Protein AF-A0A920HWM5-F1 (afdb_monomer_lite)

Foldseek 3Di:
DDDDDDDPLVPVVVVLVVCCVVQNFFWKWKWDPPDPVDIDIDIDTSVVVNVVCVVPPDDDDMDMDDDRVVVVVVVVVVVD

Secondary structure (DSSP, 8-state):
-------TTHHHHHHHHHHHHHH-S-EEEEEEESSTTSEEEEEEEHHHHHHHHHHS---S--EEEE--HHHHHHHHHHT-

pLDDT: mean 79.53, std 16.4, range [36.31, 96.19]

Radius of gyration: 14.92 Å; chains: 1; bounding box: 33×33×42 Å

Sequence (80 aa):
MQQLSSSRGEKIHKTLNEIQNYFGDIEIVITREMTKVFEEVITNKISNILSEINEKPIKGEMVILFNTSELIQIMLILLK

Structure (mmCIF, N/CA/C/O backbone):
data_AF-A0A920HWM5-F1
#
_entry.id   AF-A0A920HWM5-F1
#
loop_
_atom_site.group_PDB
_atom_site.id
_atom_site.type_symbol
_atom_site.label_atom_id
_atom_site.label_alt_id
_atom_site.label_comp_id
_atom_site.label_asym_id
_atom_site.label_entity_id
_atom_site.label_seq_id
_atom_site.pdbx_PDB_ins_code
_atom_site.Cartn_x
_atom_site.Cartn_y
_atom_site.Cartn_z
_atom_site.occupancy
_atom_site.B_iso_or_equiv
_atom_site.auth_seq_id
_atom_site.auth_comp_id
_atom_site.auth_asym_id
_atom_site.auth_atom_id
_atom_site.pdbx_PDB_model_num
ATOM 1 N N . MET A 1 1 ? 6.320 23.068 3.485 1.00 36.31 1 MET A N 1
ATOM 2 C CA . MET A 1 1 ? 6.538 23.039 2.025 1.00 36.31 1 MET A CA 1
ATOM 3 C C . MET A 1 1 ? 5.817 21.825 1.464 1.00 36.31 1 MET A C 1
ATOM 5 O O . MET A 1 1 ? 6.361 20.737 1.528 1.00 36.31 1 MET A O 1
ATOM 9 N N . GLN A 1 2 ? 4.584 21.978 0.988 1.00 40.06 2 GLN A N 1
ATOM 10 C CA . GLN A 1 2 ? 3.944 20.969 0.143 1.00 40.06 2 GLN A CA 1
ATOM 11 C C . GLN A 1 2 ? 3.670 21.675 -1.179 1.00 40.06 2 GLN A C 1
ATOM 13 O O . GLN A 1 2 ? 2.905 22.637 -1.224 1.00 40.06 2 GLN A O 1
ATOM 18 N N . GLN A 1 3 ? 4.433 21.306 -2.207 1.00 43.69 3 GLN A N 1
ATOM 19 C CA . GLN A 1 3 ? 4.251 21.846 -3.545 1.00 43.69 3 GLN A CA 1
ATOM 20 C C . GLN A 1 3 ? 2.948 21.280 -4.096 1.00 43.69 3 GLN A C 1
ATOM 22 O O . GLN A 1 3 ? 2.892 20.117 -4.474 1.00 43.69 3 GLN A O 1
ATOM 27 N N . LEU A 1 4 ? 1.917 22.126 -4.147 1.00 55.84 4 LEU A N 1
ATOM 28 C CA . LEU A 1 4 ? 0.808 21.940 -5.066 1.00 55.84 4 LEU A CA 1
ATOM 29 C C . LEU A 1 4 ? 1.373 21.993 -6.489 1.00 55.84 4 LEU A C 1
ATOM 31 O O . LEU A 1 4 ? 1.734 23.066 -6.974 1.00 55.84 4 LEU A O 1
ATOM 35 N N . SER A 1 5 ? 1.428 20.854 -7.172 1.00 40.66 5 SER A N 1
ATOM 36 C CA . SER A 1 5 ? 1.518 20.845 -8.629 1.00 40.66 5 SER A CA 1
ATOM 37 C C . SER A 1 5 ? 0.777 19.632 -9.183 1.00 40.66 5 SER A C 1
ATOM 39 O O . SER A 1 5 ? 1.212 18.494 -9.046 1.00 40.66 5 SER A O 1
ATOM 41 N N . SER A 1 6 ? -0.373 19.913 -9.800 1.00 50.50 6 SER A N 1
ATOM 42 C CA . SER A 1 6 ? -1.268 18.980 -10.487 1.00 50.50 6 SER A CA 1
ATOM 43 C C . SER A 1 6 ? -0.518 17.942 -11.328 1.00 50.50 6 SER A C 1
ATOM 45 O O . SER A 1 6 ? -0.230 18.165 -12.504 1.00 50.50 6 SER A O 1
ATOM 47 N N . SER A 1 7 ? -0.236 16.775 -10.756 1.00 48.38 7 SER A N 1
ATOM 48 C CA . SER A 1 7 ? 0.393 15.658 -11.457 1.00 48.38 7 SER A CA 1
ATOM 49 C C . SER A 1 7 ? -0.299 14.362 -11.064 1.00 48.38 7 SER A C 1
ATOM 51 O O . SER A 1 7 ? -0.556 14.101 -9.893 1.00 48.38 7 SER A O 1
ATOM 53 N N . ARG A 1 8 ? -0.613 13.520 -12.056 1.00 55.50 8 ARG A N 1
ATOM 54 C CA . ARG A 1 8 ? -1.380 12.267 -11.897 1.00 55.50 8 ARG A CA 1
ATOM 55 C C . ARG A 1 8 ? -0.809 11.309 -10.830 1.00 55.50 8 ARG A C 1
ATOM 57 O O . ARG A 1 8 ? -1.552 10.448 -10.373 1.00 55.50 8 ARG A O 1
ATOM 64 N N . GLY A 1 9 ? 0.453 11.482 -10.420 1.00 56.91 9 GLY A N 1
ATOM 65 C CA . GLY A 1 9 ? 1.105 10.726 -9.345 1.00 56.91 9 GLY A CA 1
ATOM 66 C C . GLY A 1 9 ? 0.602 11.032 -7.928 1.00 56.91 9 GLY A C 1
ATOM 67 O O . GLY A 1 9 ? 0.699 10.166 -7.074 1.00 56.91 9 GLY A O 1
ATOM 68 N N . GLU A 1 10 ? -0.018 12.187 -7.660 1.00 68.88 10 GLU A N 1
ATOM 69 C CA . GLU A 1 10 ? -0.565 12.484 -6.319 1.00 68.88 10 GLU A CA 1
ATOM 70 C C . GLU A 1 10 ? -1.806 11.646 -5.971 1.00 68.88 10 GLU A C 1
ATOM 72 O O . GLU A 1 10 ? -2.139 11.480 -4.797 1.00 68.88 10 GLU A O 1
ATOM 77 N N . LYS A 1 11 ? -2.501 11.090 -6.976 1.00 84.38 11 LYS A N 1
ATOM 78 C CA . LYS A 1 11 ? -3.762 10.367 -6.753 1.00 84.38 11 LYS A CA 1
ATOM 79 C C . LYS A 1 11 ? -3.570 9.126 -5.887 1.00 84.38 11 LYS A C 1
ATOM 81 O O . LYS A 1 11 ? -4.373 8.909 -4.988 1.00 84.38 11 LYS A O 1
ATOM 86 N N . ILE A 1 12 ? -2.502 8.359 -6.120 1.00 89.12 12 ILE A N 1
ATOM 87 C CA . ILE A 1 12 ? -2.231 7.154 -5.329 1.00 89.12 12 ILE A CA 1
ATOM 88 C C . ILE A 1 12 ? -1.908 7.508 -3.876 1.00 89.12 12 ILE A C 1
ATOM 90 O O . ILE A 1 12 ? -2.473 6.898 -2.978 1.00 89.12 12 ILE A O 1
ATOM 94 N N . HIS A 1 13 ? -1.113 8.554 -3.625 1.00 90.69 13 HIS A N 1
ATOM 95 C CA . HIS A 1 13 ? -0.849 9.025 -2.261 1.00 90.69 13 HIS A CA 1
ATOM 96 C C . HIS A 1 13 ? -2.136 9.419 -1.546 1.00 90.69 13 HIS A C 1
ATOM 98 O O . HIS A 1 13 ? -2.346 9.035 -0.399 1.00 90.69 13 HIS A O 1
ATOM 104 N N . LYS A 1 14 ? -3.020 10.159 -2.224 1.00 91.50 14 LYS A N 1
ATOM 105 C CA . LYS A 1 14 ? -4.313 10.536 -1.655 1.00 91.50 14 LYS A CA 1
ATOM 106 C C . LYS A 1 14 ? -5.149 9.301 -1.308 1.00 91.50 14 LYS A C 1
ATOM 108 O O . LYS A 1 14 ? -5.633 9.211 -0.187 1.00 91.50 14 LYS A O 1
ATOM 113 N N . THR A 1 15 ? -5.277 8.351 -2.232 1.00 93.06 15 THR A N 1
ATOM 114 C CA . THR A 1 15 ? -6.034 7.112 -2.006 1.00 93.06 15 THR A CA 1
ATOM 115 C C . THR A 1 15 ? -5.451 6.290 -0.859 1.00 93.06 15 THR A C 1
ATOM 117 O O . THR A 1 15 ? -6.199 5.855 0.007 1.00 93.06 15 THR A O 1
ATOM 120 N N . LEU A 1 16 ? -4.131 6.111 -0.800 1.00 93.88 16 LEU A N 1
ATOM 121 C CA . LEU A 1 16 ? -3.480 5.360 0.275 1.00 93.88 16 LEU A CA 1
ATOM 122 C C . LEU A 1 16 ? -3.634 6.040 1.637 1.00 93.88 16 LEU A C 1
ATOM 124 O O . LEU A 1 16 ? -3.933 5.362 2.614 1.00 93.88 16 LEU A O 1
ATOM 128 N N . ASN A 1 17 ? -3.512 7.369 1.699 1.00 93.94 17 ASN A N 1
ATOM 129 C CA . ASN A 1 17 ? -3.775 8.125 2.923 1.00 93.94 17 ASN A CA 1
ATOM 130 C C . ASN A 1 17 ? -5.242 7.999 3.365 1.00 93.94 17 ASN A C 1
ATOM 132 O O . ASN A 1 17 ? -5.512 7.859 4.552 1.00 93.94 17 ASN A O 1
ATOM 136 N N . GLU A 1 18 ? -6.202 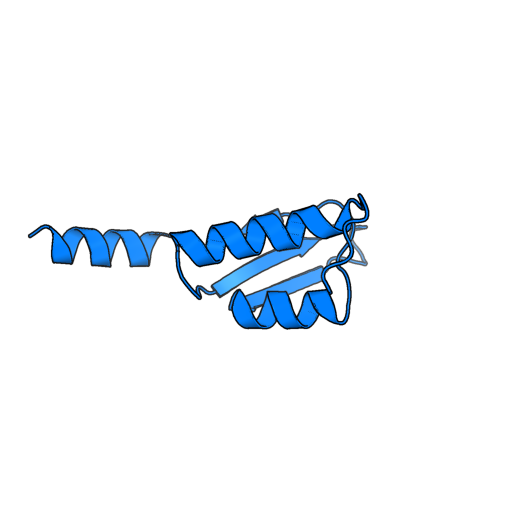8.022 2.435 1.00 94.38 18 GLU A N 1
ATOM 137 C CA . GLU A 1 18 ? -7.614 7.792 2.761 1.00 94.38 18 GLU A CA 1
ATOM 138 C C . GLU A 1 18 ? -7.838 6.373 3.299 1.00 94.38 18 GLU A C 1
ATOM 140 O O . GLU A 1 18 ? -8.461 6.222 4.348 1.00 94.38 18 GLU A O 1
ATOM 145 N N . ILE A 1 19 ? -7.283 5.343 2.652 1.00 93.19 19 ILE A N 1
ATOM 146 C CA . ILE A 1 19 ? -7.366 3.960 3.146 1.00 93.19 19 ILE A CA 1
ATOM 147 C C . ILE A 1 19 ? -6.760 3.871 4.553 1.00 93.19 19 ILE A C 1
ATOM 149 O O . ILE A 1 19 ? -7.401 3.324 5.447 1.00 93.19 19 ILE A O 1
ATOM 153 N N . GLN A 1 20 ? -5.585 4.462 4.785 1.00 93.62 20 GLN A N 1
ATOM 154 C CA . GLN A 1 20 ? -4.954 4.461 6.106 1.00 93.62 20 GLN A CA 1
ATOM 155 C C . GLN A 1 20 ? -5.808 5.173 7.160 1.00 93.62 20 GLN A C 1
ATOM 157 O O . GLN A 1 20 ? -5.900 4.713 8.294 1.00 93.62 20 GLN A O 1
ATOM 162 N N . ASN A 1 21 ? -6.474 6.269 6.794 1.00 92.75 21 ASN A N 1
ATOM 163 C CA . ASN A 1 21 ? -7.339 7.007 7.712 1.00 92.75 21 ASN A CA 1
ATOM 164 C C . ASN A 1 21 ? -8.584 6.206 8.127 1.00 92.75 21 ASN A C 1
ATOM 166 O O . ASN A 1 21 ? -9.005 6.307 9.277 1.00 92.75 21 ASN A O 1
ATOM 170 N N . TYR A 1 22 ? -9.183 5.432 7.216 1.00 90.25 22 TYR A N 1
ATOM 171 C CA . TYR A 1 22 ? -10.399 4.660 7.511 1.00 90.25 22 TYR A CA 1
ATOM 172 C C . TYR A 1 22 ? -10.118 3.282 8.108 1.00 90.25 22 TYR A C 1
ATOM 174 O O . TYR A 1 22 ? -10.882 2.811 8.949 1.00 90.25 22 TYR A O 1
ATOM 182 N N . PHE A 1 23 ? -9.049 2.627 7.660 1.00 89.38 23 PHE A N 1
ATOM 183 C CA . PHE A 1 23 ? -8.760 1.234 7.992 1.00 89.38 23 PHE A CA 1
ATOM 184 C C . PHE A 1 23 ? -7.525 1.068 8.889 1.00 89.38 23 PHE A C 1
ATOM 186 O O . PHE A 1 23 ? -7.297 -0.016 9.417 1.00 89.38 23 PHE A O 1
ATOM 193 N N . GLY A 1 24 ? -6.752 2.130 9.122 1.00 91.00 24 GLY A N 1
ATOM 194 C CA . GLY A 1 24 ? -5.500 2.074 9.872 1.00 91.00 24 GLY A CA 1
ATOM 195 C C . GLY A 1 24 ? -4.331 1.563 9.031 1.00 91.00 24 GLY A C 1
ATOM 196 O O . GLY A 1 24 ? -4.383 1.514 7.802 1.00 91.00 24 GLY A O 1
ATOM 197 N N . ASP A 1 25 ? -3.244 1.184 9.701 1.00 93.88 25 ASP A N 1
ATOM 198 C CA . ASP A 1 25 ? -2.022 0.717 9.040 1.00 93.88 25 ASP A CA 1
ATOM 199 C C . ASP A 1 25 ? -2.086 -0.778 8.683 1.00 93.88 25 ASP A C 1
ATOM 201 O O . ASP A 1 25 ? -1.396 -1.616 9.271 1.00 93.88 25 ASP A O 1
ATOM 205 N N . ILE A 1 26 ? -2.974 -1.104 7.743 1.00 93.12 26 ILE A N 1
ATOM 206 C CA . ILE A 1 26 ? -3.204 -2.465 7.243 1.00 93.12 26 ILE A CA 1
ATOM 207 C C . ILE A 1 26 ? -2.200 -2.859 6.156 1.00 93.12 26 ILE A C 1
ATOM 209 O O . ILE A 1 26 ? -1.587 -2.008 5.509 1.00 93.12 26 ILE A O 1
ATOM 213 N N . GLU A 1 27 ? -2.058 -4.164 5.930 1.00 94.94 27 GLU A N 1
ATOM 214 C CA . GLU A 1 27 ? -1.372 -4.687 4.750 1.00 94.94 27 GLU A CA 1
ATOM 215 C C . GLU A 1 27 ? -2.252 -4.563 3.506 1.00 94.94 27 GLU A C 1
ATOM 217 O O . GLU A 1 27 ? -3.452 -4.854 3.532 1.00 94.94 27 GLU A O 1
ATOM 222 N N . ILE A 1 28 ? -1.637 -4.142 2.405 1.00 95.56 28 ILE A N 1
ATOM 223 C CA . ILE A 1 28 ? -2.279 -4.027 1.100 1.00 95.56 28 ILE A CA 1
ATOM 224 C C . ILE A 1 28 ? -1.386 -4.636 0.018 1.00 95.56 28 ILE A C 1
ATOM 226 O O . ILE A 1 28 ? -0.166 -4.738 0.170 1.00 95.56 28 ILE A O 1
ATOM 230 N N . VAL A 1 29 ? -2.005 -4.985 -1.104 1.00 95.00 29 VAL A N 1
ATOM 231 C CA . VAL A 1 29 ? -1.331 -5.413 -2.328 1.00 95.00 29 VAL A CA 1
ATOM 232 C C . VAL A 1 29 ? -1.591 -4.374 -3.408 1.00 95.00 29 VAL A C 1
ATOM 234 O O . VAL A 1 29 ? -2.745 -4.075 -3.712 1.00 95.00 29 VAL A O 1
ATOM 237 N N . ILE A 1 30 ? -0.536 -3.839 -4.012 1.00 93.00 30 ILE A N 1
ATOM 238 C CA . ILE A 1 30 ? -0.616 -3.000 -5.207 1.00 93.00 30 ILE A CA 1
ATOM 239 C C . ILE A 1 30 ? -0.039 -3.791 -6.368 1.00 93.00 30 ILE A C 1
ATOM 241 O O . ILE A 1 30 ? 1.106 -4.233 -6.323 1.00 93.00 30 ILE A O 1
ATOM 245 N N . THR A 1 31 ? -0.830 -3.939 -7.421 1.00 90.44 31 THR A N 1
ATOM 246 C CA . THR A 1 31 ? -0.401 -4.560 -8.672 1.00 90.44 31 THR A CA 1
ATOM 247 C C . THR A 1 31 ? -0.398 -3.519 -9.781 1.00 90.44 31 THR A C 1
ATOM 249 O O . THR A 1 31 ? -1.291 -2.667 -9.853 1.00 90.44 31 THR A O 1
ATOM 252 N N . ARG A 1 32 ? 0.615 -3.567 -10.646 1.00 86.50 32 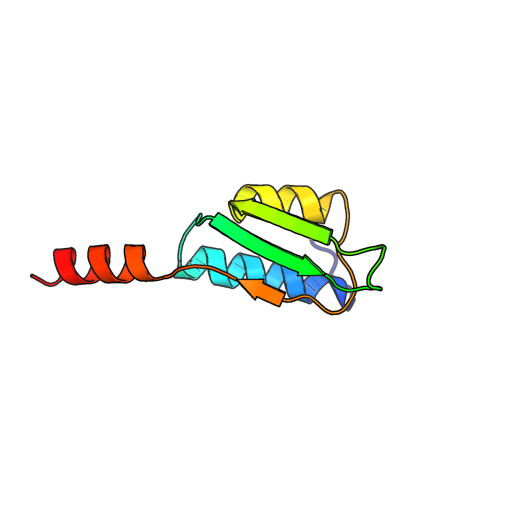ARG A N 1
ATOM 253 C CA . ARG A 1 32 ? 0.696 -2.751 -11.858 1.00 86.50 32 ARG A CA 1
ATOM 254 C C . ARG A 1 32 ? 1.007 -3.638 -13.053 1.00 86.50 32 ARG A C 1
ATOM 256 O O . ARG A 1 32 ? 2.065 -4.265 -13.100 1.00 86.50 32 ARG A O 1
ATOM 263 N N . GLU A 1 33 ? 0.136 -3.600 -14.055 1.00 75.75 33 GLU A N 1
ATOM 264 C CA . GLU A 1 33 ? 0.359 -4.278 -15.330 1.00 75.75 33 GLU A CA 1
ATOM 265 C C . GLU A 1 33 ? 0.765 -3.254 -16.399 1.00 75.75 33 GLU A C 1
ATOM 267 O O . GLU A 1 33 ? -0.043 -2.452 -16.860 1.00 75.75 33 GLU A O 1
ATOM 272 N N . MET A 1 34 ? 2.047 -3.247 -16.783 1.00 64.88 34 MET A N 1
ATOM 273 C CA . MET A 1 34 ? 2.519 -2.478 -17.946 1.00 64.88 34 MET A CA 1
ATOM 274 C C . M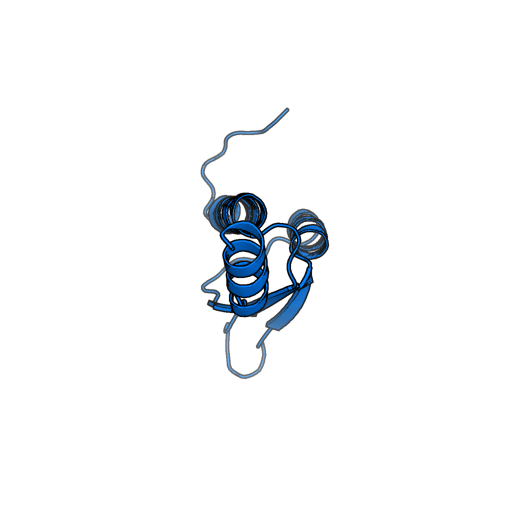ET A 1 34 ? 2.618 -3.351 -19.206 1.00 64.88 34 MET A C 1
ATOM 276 O O . MET A 1 34 ? 2.288 -2.893 -20.294 1.00 64.88 34 MET A O 1
ATOM 280 N N . THR A 1 35 ? 3.065 -4.605 -19.052 1.00 63.53 35 THR A N 1
ATOM 281 C CA . THR A 1 35 ? 3.013 -5.728 -20.014 1.00 63.53 35 THR A CA 1
ATOM 282 C C . THR A 1 35 ? 3.192 -7.036 -19.222 1.00 63.53 35 THR A C 1
ATOM 284 O O . THR A 1 35 ? 3.737 -6.982 -18.119 1.00 63.53 35 THR A O 1
ATOM 287 N N . LYS A 1 36 ? 2.871 -8.208 -19.796 1.00 60.00 36 LYS A N 1
ATOM 288 C CA . LYS A 1 36 ? 3.055 -9.526 -19.139 1.00 60.00 36 LYS A CA 1
ATOM 289 C C . LYS A 1 36 ? 4.467 -9.823 -18.602 1.00 60.00 36 LYS A C 1
ATOM 291 O O . LYS A 1 36 ? 4.615 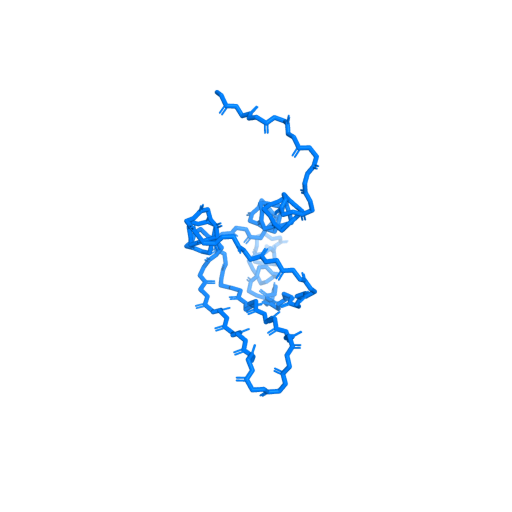-10.705 -17.770 1.00 60.00 36 LYS A O 1
ATOM 296 N N . VAL A 1 37 ? 5.509 -9.150 -19.098 1.00 66.88 37 VAL A N 1
ATOM 297 C CA . VAL A 1 37 ? 6.909 -9.365 -18.666 1.00 66.88 37 VAL A CA 1
ATOM 298 C C . VAL A 1 37 ? 7.327 -8.389 -17.556 1.00 66.88 37 VAL A C 1
ATOM 300 O O . VAL A 1 37 ? 8.302 -8.634 -16.854 1.00 66.88 37 VAL A O 1
ATOM 303 N N . PHE A 1 38 ? 6.584 -7.294 -17.369 1.00 66.75 38 PHE A N 1
ATOM 304 C CA . PHE A 1 38 ? 6.898 -6.215 -16.425 1.00 66.75 38 PHE A CA 1
ATOM 305 C C . PHE A 1 38 ? 5.762 -6.002 -15.415 1.00 66.75 38 PHE A C 1
ATOM 307 O O . PHE A 1 38 ? 5.378 -4.864 -15.132 1.00 66.75 38 PHE A O 1
ATOM 314 N N . GLU A 1 39 ? 5.195 -7.099 -14.916 1.00 76.38 39 GLU A N 1
ATOM 315 C CA . GLU A 1 39 ? 4.259 -7.081 -13.794 1.00 76.38 39 GLU A CA 1
ATOM 316 C C . GLU A 1 39 ? 5.013 -6.710 -12.508 1.00 76.38 39 GLU A C 1
ATOM 318 O O . GLU A 1 39 ? 6.063 -7.276 -12.202 1.00 76.38 39 GLU A O 1
ATOM 323 N N . GLU A 1 40 ? 4.499 -5.729 -11.771 1.00 84.38 40 GLU A N 1
ATOM 324 C CA . GLU A 1 40 ? 5.015 -5.346 -10.456 1.00 84.38 40 GLU A CA 1
ATOM 325 C C . GLU A 1 40 ? 3.922 -5.615 -9.420 1.00 84.38 40 GLU A C 1
ATOM 327 O O . GLU A 1 40 ? 2.806 -5.109 -9.548 1.00 84.38 40 GLU A O 1
ATOM 332 N N . VAL A 1 41 ? 4.253 -6.414 -8.402 1.00 89.88 41 VAL A N 1
ATOM 333 C CA . VAL A 1 41 ? 3.392 -6.701 -7.249 1.00 89.88 41 VAL A CA 1
ATOM 334 C C . VAL A 1 41 ? 4.123 -6.248 -5.994 1.00 89.88 41 VAL A C 1
ATOM 336 O O . VAL A 1 41 ? 5.210 -6.736 -5.691 1.00 89.88 41 VAL A O 1
ATOM 339 N N . ILE A 1 42 ? 3.523 -5.315 -5.263 1.00 91.56 42 ILE A N 1
ATOM 340 C CA . ILE A 1 42 ? 4.049 -4.767 -4.012 1.00 91.56 42 ILE A CA 1
ATOM 341 C C . ILE A 1 42 ? 3.081 -5.163 -2.907 1.00 91.56 42 ILE A C 1
ATOM 343 O O . ILE A 1 42 ? 1.897 -4.849 -2.989 1.00 91.56 42 ILE A O 1
ATOM 347 N N . THR A 1 43 ? 3.572 -5.865 -1.888 1.00 94.56 43 THR A N 1
ATOM 348 C CA . THR A 1 43 ? 2.778 -6.275 -0.721 1.00 94.56 43 THR A CA 1
ATOM 349 C C . THR A 1 43 ? 3.470 -5.790 0.535 1.00 94.56 43 THR A C 1
ATOM 351 O O . THR A 1 43 ? 4.584 -6.222 0.826 1.00 94.56 43 THR A O 1
ATOM 354 N N . ASN A 1 44 ? 2.838 -4.867 1.252 1.00 95.56 44 ASN A N 1
ATOM 355 C CA . ASN A 1 44 ? 3.376 -4.323 2.494 1.00 95.56 44 ASN A CA 1
ATOM 356 C C . ASN A 1 44 ? 2.278 -3.563 3.259 1.00 95.56 44 ASN A C 1
ATOM 358 O O . ASN A 1 44 ? 1.156 -3.399 2.771 1.00 95.56 44 ASN A O 1
ATOM 362 N N . LYS A 1 45 ? 2.613 -3.048 4.443 1.00 95.75 45 LYS A N 1
ATOM 363 C CA . LYS A 1 45 ? 1.769 -2.076 5.150 1.00 95.75 45 LYS A CA 1
ATOM 364 C C . LYS A 1 45 ? 1.665 -0.759 4.389 1.00 95.75 45 LYS A C 1
ATOM 366 O O . LYS A 1 45 ? 2.613 -0.358 3.709 1.00 95.75 45 LYS A O 1
ATOM 371 N N . ILE A 1 46 ? 0.547 -0.052 4.557 1.00 95.56 46 ILE A N 1
ATOM 372 C CA . ILE A 1 46 ? 0.333 1.252 3.912 1.00 95.56 46 ILE A CA 1
ATOM 373 C C . ILE A 1 46 ? 1.444 2.247 4.270 1.00 95.56 46 ILE A C 1
ATOM 375 O O . ILE A 1 46 ? 1.947 2.928 3.378 1.00 95.56 46 ILE A O 1
ATOM 379 N N . SER A 1 47 ? 1.870 2.311 5.534 1.00 95.75 47 SER A N 1
ATOM 380 C CA . SER A 1 47 ? 2.969 3.176 5.992 1.00 95.75 47 SER A CA 1
ATOM 381 C C . SER A 1 47 ? 4.276 2.945 5.224 1.00 95.75 47 SER A C 1
ATOM 383 O O . SER A 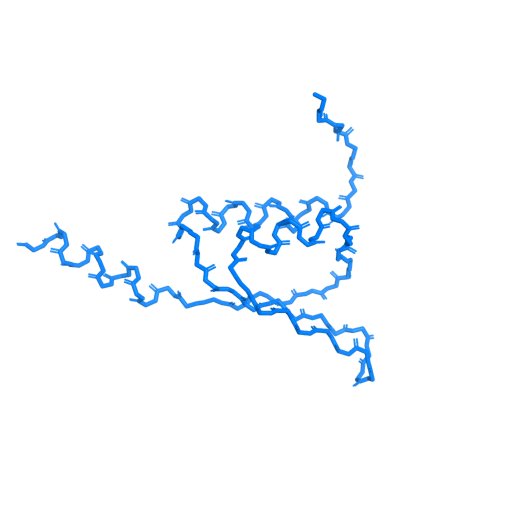1 47 ? 4.930 3.897 4.783 1.00 95.75 47 SER A O 1
ATOM 385 N N . ASN A 1 48 ? 4.627 1.679 5.009 1.00 96.19 48 ASN A N 1
ATOM 386 C CA . ASN A 1 48 ? 5.821 1.292 4.268 1.00 96.19 48 ASN A CA 1
ATOM 387 C C . ASN A 1 48 ? 5.676 1.624 2.781 1.00 96.19 48 ASN A C 1
ATOM 389 O O . ASN A 1 48 ? 6.565 2.251 2.212 1.00 96.19 48 ASN A O 1
ATOM 393 N N . ILE A 1 49 ? 4.525 1.315 2.176 1.00 94.19 49 ILE A N 1
ATOM 394 C CA . ILE A 1 49 ? 4.262 1.637 0.767 1.00 94.19 49 ILE A CA 1
ATOM 395 C C . ILE A 1 49 ? 4.336 3.138 0.533 1.00 94.19 49 ILE A C 1
ATOM 397 O O . ILE A 1 49 ? 5.002 3.557 -0.405 1.00 94.19 49 ILE A O 1
ATOM 401 N N . LEU A 1 50 ? 3.705 3.957 1.379 1.00 93.19 50 LEU A N 1
ATOM 402 C CA . LEU A 1 50 ? 3.771 5.418 1.288 1.00 93.19 50 LEU A CA 1
ATOM 403 C C . LEU A 1 50 ? 5.224 5.919 1.282 1.00 93.19 50 LEU A C 1
ATOM 405 O O . LEU A 1 50 ? 5.542 6.850 0.544 1.00 93.19 50 LEU A O 1
ATOM 409 N N . SER A 1 51 ? 6.101 5.285 2.062 1.00 91.81 51 SER A N 1
ATOM 410 C CA . SER A 1 51 ? 7.534 5.593 2.094 1.00 91.81 51 SER A CA 1
ATOM 411 C C . SER A 1 51 ? 8.233 5.166 0.796 1.00 91.81 51 SER A C 1
ATOM 413 O O . SER A 1 51 ? 8.916 5.979 0.177 1.00 91.81 51 SER A O 1
ATOM 415 N N . GLU A 1 52 ? 7.984 3.942 0.322 1.00 90.25 52 GLU A N 1
ATOM 416 C CA . GLU A 1 52 ? 8.546 3.406 -0.926 1.00 90.25 52 GLU A CA 1
ATOM 417 C C . GLU A 1 52 ? 8.146 4.244 -2.153 1.00 90.25 52 GLU A C 1
ATOM 419 O O . GL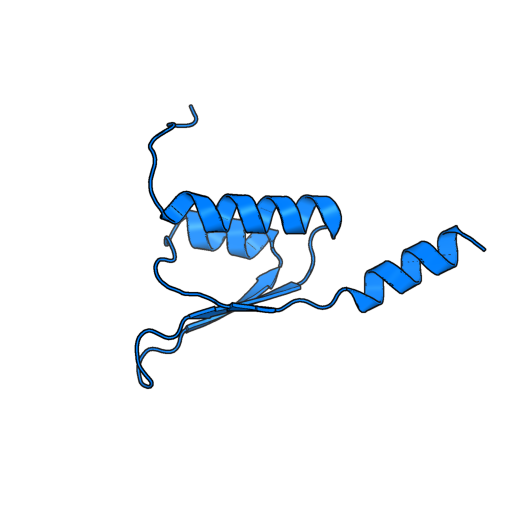U A 1 52 ? 8.989 4.565 -2.992 1.00 90.25 52 GLU A O 1
ATOM 424 N N . ILE A 1 53 ? 6.879 4.660 -2.256 1.00 87.88 53 ILE A N 1
ATOM 425 C CA . ILE A 1 53 ? 6.394 5.437 -3.407 1.00 87.88 53 ILE A CA 1
ATOM 426 C C . ILE A 1 53 ? 6.853 6.900 -3.387 1.00 87.88 53 ILE A C 1
ATOM 428 O O . ILE A 1 53 ? 6.902 7.529 -4.446 1.00 87.88 53 ILE A O 1
ATOM 432 N N . ASN A 1 54 ? 7.202 7.442 -2.212 1.00 86.00 54 ASN A N 1
ATOM 433 C CA . ASN A 1 54 ? 7.838 8.758 -2.101 1.00 86.00 54 ASN A CA 1
ATOM 434 C C . ASN A 1 54 ? 9.252 8.733 -2.701 1.00 86.00 54 ASN A C 1
ATOM 436 O O . ASN A 1 54 ? 9.658 9.698 -3.348 1.00 86.00 54 ASN A O 1
ATOM 440 N N . GLU A 1 55 ? 9.990 7.636 -2.511 1.00 86.19 55 GLU A N 1
ATOM 441 C CA . GLU A 1 55 ? 11.330 7.452 -3.081 1.00 86.19 55 GLU A CA 1
ATOM 442 C C . GLU A 1 55 ? 11.277 7.048 -4.561 1.00 86.19 55 GLU A C 1
ATOM 444 O O . GLU A 1 55 ? 12.030 7.571 -5.387 1.00 86.19 55 GLU A O 1
ATOM 449 N N . LYS A 1 56 ? 10.357 6.144 -4.921 1.00 84.56 56 LYS A N 1
ATOM 450 C CA . LYS A 1 56 ? 10.172 5.619 -6.279 1.00 84.56 56 LYS A CA 1
ATOM 451 C C . LYS A 1 56 ? 8.703 5.752 -6.712 1.00 84.56 56 LYS A C 1
ATOM 453 O O . LYS A 1 56 ? 7.913 4.827 -6.521 1.00 84.56 56 LYS A O 1
ATOM 458 N N . PRO A 1 57 ? 8.327 6.865 -7.371 1.00 82.88 57 PRO A N 1
ATOM 459 C CA . PRO A 1 57 ? 6.946 7.105 -7.770 1.00 82.88 57 PRO A CA 1
ATOM 460 C C . PRO A 1 57 ? 6.388 6.015 -8.688 1.00 82.88 57 PRO A C 1
ATOM 462 O O . PRO A 1 57 ? 6.912 5.761 -9.778 1.00 82.88 57 PRO A O 1
ATOM 465 N N . ILE A 1 58 ? 5.262 5.429 -8.289 1.00 83.19 58 ILE A N 1
ATOM 466 C CA . ILE A 1 58 ? 4.510 4.481 -9.112 1.00 83.19 58 ILE A CA 1
ATOM 467 C C . ILE A 1 58 ? 3.588 5.275 -10.043 1.00 83.19 58 ILE A C 1
ATOM 469 O O . ILE A 1 58 ? 2.800 6.115 -9.612 1.00 83.19 58 ILE A O 1
ATOM 473 N N . LYS A 1 59 ? 3.685 5.015 -11.348 1.00 80.50 59 LYS A N 1
ATOM 474 C CA . LYS A 1 59 ? 2.820 5.603 -12.383 1.00 80.50 59 LYS A CA 1
ATOM 475 C C . LYS A 1 59 ? 2.144 4.499 -13.184 1.00 80.50 59 LYS A C 1
ATOM 477 O O . LYS A 1 59 ? 2.681 3.400 -13.251 1.00 80.50 59 LYS A O 1
ATOM 482 N N . GLY A 1 60 ? 1.027 4.823 -13.826 1.00 81.00 60 GLY A N 1
ATOM 483 C CA . GLY A 1 60 ? 0.252 3.890 -14.647 1.00 81.00 60 GLY A CA 1
ATOM 484 C C . GLY A 1 60 ? -1.049 3.462 -13.975 1.00 81.00 60 GLY A C 1
ATOM 485 O O . GLY A 1 60 ? -1.398 3.961 -12.905 1.00 81.00 60 GLY A O 1
ATOM 486 N N . GLU A 1 61 ? -1.775 2.571 -14.642 1.00 84.25 61 GLU A N 1
ATOM 487 C CA . GLU A 1 61 ? -2.964 1.925 -14.088 1.00 84.25 61 GLU A CA 1
ATOM 488 C C . GLU A 1 61 ? -2.538 0.866 -13.075 1.00 84.25 61 GLU A C 1
ATOM 490 O O . GLU A 1 61 ? -1.570 0.140 -13.292 1.00 84.25 61 GLU A O 1
ATOM 495 N N . MET A 1 62 ? -3.225 0.818 -11.940 1.00 88.06 62 MET A N 1
ATOM 496 C CA . MET A 1 62 ? -2.859 -0.043 -10.824 1.00 88.06 62 MET A CA 1
ATOM 497 C C . MET A 1 62 ? -4.114 -0.537 -10.114 1.00 88.06 62 MET A C 1
ATOM 499 O O . MET A 1 62 ? -5.115 0.180 -10.042 1.00 88.06 62 MET A O 1
ATOM 503 N N . VAL A 1 63 ? -4.048 -1.755 -9.585 1.00 91.25 63 VAL A N 1
ATOM 504 C CA . VAL A 1 63 ? -5.112 -2.361 -8.779 1.00 91.25 63 VAL A CA 1
ATOM 505 C C . VAL A 1 63 ? -4.609 -2.499 -7.351 1.00 91.25 63 VAL A C 1
ATOM 507 O O . VAL A 1 63 ? -3.519 -3.021 -7.122 1.00 91.25 63 VAL A O 1
ATOM 510 N N . ILE A 1 64 ? -5.416 -2.031 -6.400 1.00 93.25 64 ILE A N 1
ATOM 511 C CA . ILE A 1 64 ? -5.141 -2.120 -4.966 1.00 93.25 64 ILE A CA 1
ATOM 512 C C . ILE A 1 64 ? -6.097 -3.150 -4.366 1.00 93.25 64 ILE A C 1
ATOM 514 O O . ILE A 1 64 ? -7.311 -3.025 -4.527 1.00 93.25 64 ILE A O 1
ATOM 518 N N . LEU A 1 65 ? -5.561 -4.147 -3.668 1.00 94.06 65 LEU A N 1
ATOM 519 C CA . LEU A 1 65 ? -6.325 -5.156 -2.941 1.00 94.06 65 LEU A CA 1
ATOM 520 C C . LEU A 1 65 ? -6.008 -5.067 -1.450 1.00 94.06 65 LEU A C 1
ATOM 522 O O . LEU A 1 65 ? -4.849 -4.941 -1.062 1.00 94.06 65 LEU A O 1
ATOM 526 N N . PHE A 1 66 ? -7.039 -5.150 -0.615 1.00 93.12 66 PHE A N 1
ATOM 527 C CA . PHE A 1 66 ? -6.905 -5.187 0.837 1.00 93.12 66 PHE A CA 1
ATOM 528 C C . PHE A 1 66 ? -8.115 -5.872 1.468 1.00 93.12 66 PHE A C 1
ATOM 530 O O . PHE A 1 66 ? -9.202 -5.905 0.887 1.00 93.12 66 PHE A O 1
ATOM 537 N N . ASN A 1 67 ? -7.918 -6.441 2.654 1.00 88.50 67 ASN A N 1
ATOM 538 C CA . ASN A 1 67 ? -8.963 -7.151 3.380 1.00 88.50 67 ASN A CA 1
ATOM 539 C C . ASN A 1 67 ? -9.496 -6.282 4.525 1.00 88.50 67 ASN A C 1
ATOM 541 O O . ASN A 1 67 ? -8.729 -5.794 5.348 1.00 88.50 67 ASN A O 1
ATOM 545 N N . THR A 1 68 ? -10.815 -6.112 4.599 1.00 84.38 68 THR A N 1
ATOM 546 C CA . THR A 1 68 ? -11.495 -5.347 5.660 1.00 84.38 68 THR A CA 1
ATOM 547 C C . THR A 1 68 ? -12.132 -6.235 6.732 1.00 84.38 68 THR A C 1
ATOM 549 O O . THR A 1 68 ? -12.679 -5.728 7.713 1.00 84.38 68 THR A O 1
ATOM 552 N N . SER A 1 69 ? -12.060 -7.561 6.576 1.00 79.25 69 SER A N 1
ATOM 553 C CA . SER A 1 69 ? -12.755 -8.527 7.439 1.00 79.25 69 SER A CA 1
ATOM 554 C C . SER A 1 69 ? -12.322 -8.430 8.903 1.00 79.25 69 SER A C 1
ATOM 556 O O . SER A 1 69 ? -13.153 -8.580 9.798 1.00 79.25 69 SER A O 1
ATOM 558 N N . GLU A 1 70 ? -11.046 -8.132 9.163 1.00 66.81 70 GLU A N 1
ATOM 559 C CA . GLU A 1 70 ? -10.510 -8.007 10.527 1.00 66.81 70 GLU A CA 1
ATOM 560 C C . GLU A 1 70 ? -11.043 -6.767 11.264 1.00 66.81 70 GLU A C 1
ATOM 562 O O . GLU A 1 70 ? -11.252 -6.800 12.475 1.00 66.81 70 GLU A O 1
ATOM 567 N N . LEU A 1 71 ? -11.369 -5.694 10.541 1.00 65.06 71 LEU A N 1
ATOM 568 C CA . LEU A 1 71 ? -11.892 -4.457 11.132 1.00 65.06 71 LEU A CA 1
ATOM 569 C C . LEU A 1 71 ? -13.382 -4.559 11.461 1.00 65.06 71 LEU A C 1
ATOM 571 O O . LEU A 1 71 ? -13.828 -4.054 12.493 1.00 65.06 71 LEU A O 1
ATOM 575 N N . ILE A 1 72 ? -14.149 -5.273 10.631 1.00 61.25 72 ILE A N 1
ATOM 576 C CA . ILE A 1 72 ? -15.557 -5.574 10.922 1.00 61.25 72 ILE A CA 1
ATOM 577 C C . ILE A 1 72 ? -15.665 -6.403 12.207 1.00 61.25 72 ILE A C 1
ATOM 579 O O . ILE A 1 72 ? -16.565 -6.162 13.011 1.00 61.25 72 ILE A O 1
ATOM 583 N N . GLN A 1 73 ? -14.730 -7.328 12.448 1.00 59.38 73 GLN A N 1
ATOM 584 C CA . GLN A 1 73 ? -14.696 -8.093 13.696 1.00 59.38 73 GLN A CA 1
ATOM 585 C C . GLN A 1 73 ? -14.499 -7.192 14.920 1.00 59.38 73 GLN A C 1
ATOM 587 O O . GLN A 1 73 ? -15.258 -7.312 15.878 1.00 59.38 73 GLN A O 1
ATOM 592 N N . ILE A 1 74 ? -13.545 -6.256 14.875 1.00 63.25 74 ILE A N 1
ATOM 593 C CA . ILE A 1 74 ? -13.285 -5.327 15.988 1.00 63.25 74 ILE A CA 1
ATOM 594 C C . ILE A 1 74 ? -14.511 -4.452 16.267 1.00 63.25 74 ILE A C 1
ATOM 596 O O . ILE A 1 74 ? -14.931 -4.328 17.416 1.00 63.25 74 ILE A O 1
ATOM 600 N N . MET A 1 75 ? -15.138 -3.890 15.231 1.00 63.91 75 MET A N 1
ATOM 601 C CA . MET A 1 75 ? -16.324 -3.048 15.408 1.00 63.91 75 MET A CA 1
ATOM 602 C C . MET A 1 75 ? -17.518 -3.837 15.972 1.00 63.91 75 MET A C 1
ATOM 604 O O . MET A 1 75 ? -18.230 -3.336 16.838 1.00 63.91 75 MET A O 1
ATOM 608 N N . LEU A 1 76 ? -17.715 -5.087 15.540 1.00 62.28 76 LEU A N 1
ATOM 609 C CA . LEU A 1 76 ? -18.754 -5.970 16.083 1.00 62.28 76 LEU A CA 1
ATOM 610 C C . LEU A 1 76 ? -18.488 -6.398 17.532 1.00 62.28 76 LEU A C 1
ATOM 612 O O . LEU A 1 76 ? -19.444 -6.666 18.255 1.00 62.28 76 LEU A O 1
ATOM 616 N N . ILE A 1 77 ? -17.223 -6.484 17.950 1.00 64.25 77 ILE A N 1
ATOM 617 C CA . ILE A 1 77 ? -16.849 -6.746 19.345 1.00 64.25 77 ILE A CA 1
ATOM 618 C C . ILE A 1 77 ? -17.137 -5.517 20.217 1.00 64.25 77 ILE A C 1
ATOM 620 O O . ILE A 1 77 ? -17.636 -5.679 21.320 1.00 64.25 77 ILE A O 1
ATOM 624 N N . LEU A 1 78 ? -16.868 -4.303 19.727 1.00 67.25 78 LEU A N 1
ATOM 625 C CA . LEU A 1 78 ? -17.083 -3.057 20.479 1.00 67.25 78 LEU A CA 1
ATOM 626 C C . LEU A 1 78 ? -18.561 -2.641 20.601 1.00 67.25 78 LEU A C 1
ATOM 628 O O . LEU A 1 78 ? -18.896 -1.843 21.472 1.00 67.25 78 LEU A O 1
ATOM 632 N N . LEU A 1 79 ? -19.433 -3.140 19.720 1.00 67.62 79 LEU A N 1
ATOM 633 C CA . LEU A 1 79 ? -20.877 -2.858 19.714 1.00 67.62 79 LEU A CA 1
ATOM 634 C C . LEU A 1 79 ? -21.722 -3.911 20.460 1.00 67.62 79 LEU A C 1
ATOM 636 O O . LEU A 1 79 ? -22.951 -3.817 20.445 1.00 67.62 79 LEU A O 1
ATOM 640 N N . LYS A 1 80 ? -21.087 -4.912 21.075 1.00 49.97 80 LYS A N 1
ATOM 641 C CA . LYS A 1 80 ? -21.721 -5.924 21.933 1.00 49.97 80 LYS A CA 1
ATOM 642 C C . LYS A 1 80 ? -21.374 -5.674 23.392 1.00 49.97 80 LYS A C 1
ATOM 644 O O . LYS A 1 80 ? -22.268 -5.928 24.227 1.00 49.97 80 LYS A O 1
#